Protein AF-A0A7V9B2L5-F1 (afdb_monomer)

Mean predicted aligned error: 8.01 Å

Structure (mmCIF, N/CA/C/O backbone):
data_AF-A0A7V9B2L5-F1
#
_entry.id   AF-A0A7V9B2L5-F1
#
loop_
_atom_site.group_PDB
_atom_site.id
_atom_site.type_symbol
_atom_site.label_atom_id
_atom_site.label_alt_id
_atom_site.label_comp_id
_atom_site.label_asym_id
_atom_site.label_entity_id
_atom_site.label_seq_id
_atom_site.pdbx_PDB_ins_code
_atom_site.Cartn_x
_atom_site.Cartn_y
_atom_site.Cartn_z
_atom_site.occupancy
_atom_site.B_iso_or_equiv
_atom_site.auth_seq_id
_atom_site.auth_comp_id
_atom_site.auth_asym_id
_atom_site.auth_atom_id
_atom_site.pdbx_PDB_model_num
ATOM 1 N N . MET A 1 1 ? 12.570 -8.846 0.129 1.00 51.31 1 MET A N 1
ATOM 2 C CA . MET A 1 1 ? 12.919 -8.149 1.390 1.00 51.31 1 MET A CA 1
ATOM 3 C C . MET A 1 1 ? 14.374 -8.455 1.703 1.00 51.31 1 MET A C 1
ATOM 5 O O . MET A 1 1 ? 14.669 -9.590 2.047 1.00 51.31 1 MET A O 1
ATOM 9 N N . HIS A 1 2 ? 15.283 -7.495 1.530 1.00 56.31 2 HIS A N 1
ATOM 10 C CA . HIS A 1 2 ? 16.699 -7.697 1.846 1.00 56.31 2 HIS A CA 1
ATOM 11 C C . HIS A 1 2 ? 16.961 -7.204 3.270 1.00 56.31 2 HIS A C 1
ATOM 13 O O . HIS A 1 2 ? 16.853 -6.009 3.545 1.00 56.31 2 HIS A O 1
ATOM 19 N N . ARG A 1 3 ? 17.257 -8.122 4.195 1.00 60.06 3 ARG A N 1
ATOM 20 C CA . ARG A 1 3 ? 17.814 -7.756 5.505 1.00 60.06 3 ARG A CA 1
ATOM 21 C C . ARG A 1 3 ? 19.290 -7.382 5.347 1.00 60.06 3 ARG A C 1
ATOM 23 O O . ARG A 1 3 ? 19.961 -7.838 4.420 1.00 60.06 3 ARG A O 1
ATOM 30 N N . LYS A 1 4 ? 19.820 -6.613 6.305 1.00 46.91 4 LYS A N 1
ATOM 31 C CA . LYS A 1 4 ? 21.271 -6.531 6.535 1.00 46.91 4 LYS A CA 1
ATOM 32 C C . LYS A 1 4 ? 21.809 -7.974 6.628 1.00 46.91 4 LYS A C 1
ATOM 34 O O . LYS A 1 4 ? 21.231 -8.774 7.360 1.00 46.91 4 LYS A O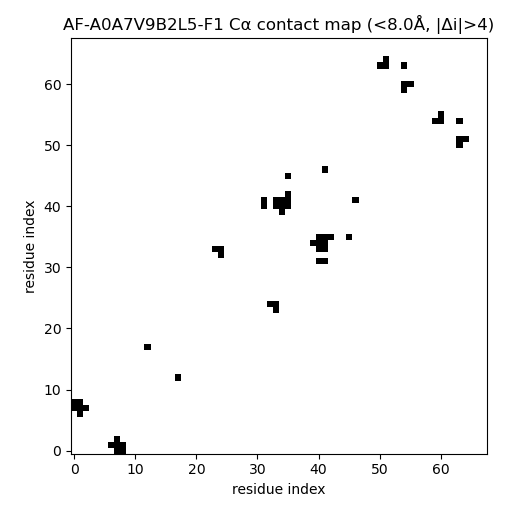 1
ATOM 39 N N . ALA A 1 5 ? 22.848 -8.286 5.847 1.00 52.44 5 ALA A N 1
ATOM 40 C CA . ALA A 1 5 ? 23.395 -9.628 5.573 1.00 52.44 5 ALA A CA 1
ATOM 41 C C . ALA A 1 5 ? 22.672 -10.500 4.517 1.00 52.44 5 ALA A C 1
ATOM 43 O O . ALA A 1 5 ? 22.747 -11.722 4.596 1.00 52.44 5 ALA A O 1
ATOM 44 N N . GLY A 1 6 ? 21.987 -9.914 3.526 1.00 57.09 6 GLY A N 1
ATOM 45 C CA . GLY A 1 6 ? 21.684 -10.582 2.242 1.00 57.09 6 GLY A CA 1
ATOM 46 C C . GLY A 1 6 ? 20.742 -11.794 2.286 1.00 57.09 6 GLY A C 1
ATOM 47 O O . GLY A 1 6 ? 20.479 -12.399 1.254 1.00 57.09 6 GLY A O 1
ATOM 48 N N . LYS A 1 7 ? 20.209 -12.160 3.457 1.00 60.38 7 LYS A N 1
ATOM 49 C CA . LYS A 1 7 ? 19.309 -13.308 3.604 1.00 60.38 7 LYS A CA 1
ATOM 50 C C . LYS A 1 7 ? 17.923 -12.953 3.078 1.00 60.38 7 LYS A C 1
ATOM 52 O O . LYS A 1 7 ? 17.203 -12.158 3.691 1.00 60.38 7 LYS A O 1
ATOM 57 N N . THR A 1 8 ? 17.557 -13.566 1.958 1.00 68.56 8 THR A N 1
ATOM 58 C CA . THR A 1 8 ? 16.192 -13.554 1.432 1.00 68.56 8 THR A CA 1
ATOM 59 C C . THR A 1 8 ? 15.306 -14.378 2.356 1.00 68.56 8 THR A C 1
ATOM 61 O O . THR A 1 8 ? 15.564 -15.554 2.594 1.00 68.56 8 THR A O 1
ATOM 64 N N . VAL A 1 9 ? 14.271 -13.744 2.903 1.00 70.31 9 VAL A N 1
ATOM 65 C CA . VAL A 1 9 ? 13.248 -14.418 3.708 1.00 70.31 9 VAL A CA 1
ATOM 66 C C . VAL A 1 9 ? 11.952 -14.420 2.916 1.00 70.31 9 VAL A C 1
ATOM 68 O O . VAL A 1 9 ? 11.473 -13.357 2.511 1.00 70.31 9 VAL A O 1
ATOM 71 N N . THR A 1 10 ? 11.383 -15.607 2.731 1.00 81.19 10 THR A N 1
ATOM 72 C CA . THR A 1 10 ? 10.037 -15.780 2.185 1.00 81.19 10 THR A CA 1
ATOM 73 C C . THR A 1 10 ? 9.046 -15.720 3.337 1.00 81.19 10 THR A C 1
ATOM 75 O O . THR A 1 10 ? 9.084 -16.551 4.241 1.00 81.19 10 THR A O 1
ATOM 78 N N . ILE A 1 11 ? 8.180 -14.711 3.323 1.00 82.69 11 ILE A N 1
ATOM 79 C CA . ILE A 1 11 ? 7.092 -14.568 4.290 1.00 82.69 11 ILE A CA 1
ATOM 80 C C . ILE A 1 11 ? 5.806 -14.906 3.538 1.00 82.69 11 ILE A C 1
ATOM 82 O O . ILE A 1 11 ? 5.540 -14.255 2.523 1.00 82.69 11 ILE A O 1
ATOM 86 N N . PRO A 1 12 ? 5.020 -15.900 3.983 1.00 86.19 12 PRO A N 1
ATOM 87 C CA . PRO A 1 12 ? 3.759 -16.203 3.332 1.00 86.19 12 PRO A CA 1
ATOM 88 C C . PRO A 1 12 ? 2.823 -14.999 3.457 1.00 86.19 12 PRO A C 1
ATOM 90 O O . PRO A 1 12 ? 2.620 -14.451 4.542 1.00 86.19 12 PRO A O 1
ATOM 93 N N . LEU A 1 13 ? 2.268 -14.575 2.325 1.00 88.44 13 LEU A N 1
ATOM 94 C CA . LEU A 1 13 ? 1.243 -13.543 2.272 1.00 88.44 13 LEU A CA 1
ATOM 95 C C . LEU A 1 13 ? -0.133 -14.195 2.363 1.00 88.44 13 LEU A C 1
ATOM 97 O O . LEU A 1 13 ? -0.376 -15.250 1.780 1.00 88.44 13 LEU A O 1
ATOM 101 N N . ALA A 1 14 ? -1.054 -13.545 3.072 1.00 91.69 14 ALA A N 1
ATOM 102 C CA . ALA A 1 14 ? -2.449 -13.949 3.026 1.00 91.69 14 ALA A CA 1
ATOM 103 C C . ALA A 1 14 ? -2.977 -13.813 1.581 1.00 91.69 14 ALA A C 1
ATOM 105 O O . ALA A 1 14 ? -2.625 -12.855 0.890 1.00 91.69 14 ALA A O 1
ATOM 106 N N . PRO A 1 15 ? -3.889 -14.684 1.116 1.00 91.94 15 PRO A N 1
ATOM 107 C CA . PRO A 1 15 ? -4.403 -14.610 -0.255 1.00 91.94 15 PRO A CA 1
ATOM 108 C C . PRO A 1 15 ? -5.005 -13.246 -0.624 1.00 91.94 15 PRO A C 1
ATOM 110 O O . PRO A 1 15 ? -4.903 -12.805 -1.765 1.00 91.94 15 PRO A O 1
ATOM 113 N N . ARG A 1 16 ? -5.600 -12.536 0.346 1.00 95.38 16 ARG A N 1
ATOM 114 C CA . ARG A 1 16 ? -6.112 -11.173 0.132 1.00 95.38 16 ARG A CA 1
ATOM 115 C C . ARG A 1 16 ? -5.010 -10.164 -0.178 1.00 95.38 16 ARG A C 1
ATOM 117 O O . ARG A 1 16 ? -5.216 -9.305 -1.027 1.00 95.38 16 ARG A O 1
ATOM 124 N N . THR A 1 17 ? -3.870 -10.245 0.506 1.00 91.31 17 THR A N 1
ATOM 125 C CA . THR A 1 17 ? -2.771 -9.302 0.282 1.00 91.31 17 THR A CA 1
ATOM 126 C C . THR A 1 17 ? -2.040 -9.617 -1.014 1.00 91.31 17 THR A C 1
ATOM 128 O O . THR A 1 17 ? -1.707 -8.681 -1.726 1.00 91.31 17 THR A O 1
ATOM 131 N N . ALA A 1 18 ? -1.874 -10.897 -1.364 1.00 90.88 18 ALA A N 1
ATOM 132 C CA . ALA A 1 18 ? -1.330 -11.298 -2.663 1.00 90.88 18 ALA A CA 1
ATOM 133 C C . ALA A 1 18 ? -2.165 -10.725 -3.820 1.00 90.88 18 ALA A C 1
ATOM 135 O O . ALA A 1 18 ? -1.642 -9.956 -4.613 1.00 90.88 18 ALA A O 1
ATOM 136 N N . ARG A 1 19 ? -3.490 -10.939 -3.813 1.00 91.44 19 ARG A N 1
ATOM 137 C CA . ARG A 1 19 ? -4.388 -10.390 -4.847 1.00 91.44 19 ARG A CA 1
ATOM 138 C C . ARG A 1 19 ? -4.341 -8.867 -4.947 1.00 91.44 19 ARG A C 1
ATOM 140 O O . ARG A 1 19 ? -4.397 -8.319 -6.039 1.00 91.44 19 ARG A O 1
ATOM 147 N N . ALA A 1 20 ? -4.266 -8.171 -3.813 1.00 92.12 20 ALA A N 1
ATOM 148 C CA . ALA A 1 20 ? -4.152 -6.715 -3.817 1.00 92.12 20 ALA A CA 1
ATOM 149 C C . ALA A 1 20 ? -2.829 -6.247 -4.442 1.00 92.12 20 ALA A C 1
ATOM 151 O O . ALA A 1 20 ? -2.812 -5.228 -5.128 1.00 92.12 20 ALA A O 1
ATOM 152 N N . LEU A 1 21 ? -1.738 -6.989 -4.225 1.00 90.50 21 LEU A N 1
ATOM 153 C CA . LEU A 1 21 ? -0.462 -6.728 -4.886 1.00 90.50 21 LEU A CA 1
ATOM 154 C C . LEU A 1 21 ? -0.540 -7.037 -6.378 1.00 90.50 21 LEU A C 1
ATOM 156 O O . LEU A 1 21 ? -0.108 -6.199 -7.156 1.00 90.50 21 LEU A O 1
ATOM 160 N N . ASP A 1 22 ? -1.134 -8.162 -6.774 1.00 89.88 22 ASP A N 1
ATOM 161 C CA . ASP A 1 22 ? -1.293 -8.530 -8.186 1.00 89.88 22 ASP A CA 1
ATOM 162 C C . ASP A 1 22 ? -2.066 -7.444 -8.947 1.00 89.88 22 ASP A C 1
ATOM 164 O O . ASP A 1 22 ? -1.626 -6.975 -9.992 1.00 89.88 22 ASP A O 1
ATOM 168 N N . LEU A 1 23 ? -3.165 -6.946 -8.367 1.00 90.31 23 LEU A N 1
ATOM 169 C CA . LEU A 1 23 ? -3.930 -5.825 -8.925 1.00 90.31 23 LEU A CA 1
ATOM 170 C C . LEU A 1 23 ? -3.128 -4.516 -8.958 1.00 90.31 23 LEU A C 1
ATOM 172 O O . LEU A 1 23 ? -3.276 -3.728 -9.889 1.00 90.31 23 LEU A O 1
ATOM 176 N N . ALA A 1 24 ? -2.299 -4.258 -7.944 1.00 88.75 24 ALA A N 1
ATOM 177 C CA . ALA A 1 24 ? -1.480 -3.051 -7.888 1.00 88.75 24 ALA A CA 1
ATOM 178 C C . ALA A 1 24 ? -0.318 -3.083 -8.892 1.00 88.75 24 ALA A C 1
ATOM 180 O O . ALA A 1 24 ? 0.048 -2.032 -9.421 1.00 88.75 24 A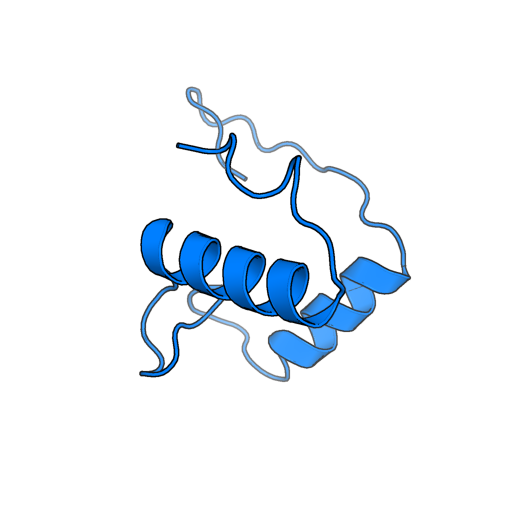LA A O 1
ATOM 181 N N . ILE A 1 25 ? 0.272 -4.259 -9.126 1.00 90.50 25 ILE A N 1
ATOM 182 C CA . ILE A 1 25 ? 1.366 -4.505 -10.074 1.00 90.50 25 ILE A CA 1
ATOM 183 C C . ILE A 1 25 ? 0.829 -4.503 -11.510 1.00 90.50 25 ILE A C 1
ATOM 185 O O . ILE A 1 25 ? 1.437 -3.866 -12.373 1.00 90.50 25 ILE A O 1
ATOM 189 N N . GLY A 1 26 ? -0.320 -5.140 -11.750 1.00 88.62 26 GLY A N 1
ATOM 190 C CA . GLY A 1 26 ? -0.868 -5.343 -13.089 1.00 88.62 26 GLY A CA 1
ATOM 191 C C . GLY A 1 26 ? 0.102 -6.145 -13.959 1.00 88.62 26 GLY A C 1
ATOM 192 O O . GLY A 1 26 ? 0.677 -7.127 -13.505 1.00 88.62 26 GLY A O 1
ATOM 193 N N . GLU A 1 27 ? 0.349 -5.672 -15.179 1.00 87.44 27 GLU A N 1
ATOM 194 C CA . GLU A 1 27 ? 1.262 -6.308 -16.147 1.00 87.44 27 GLU A CA 1
ATOM 195 C C . GLU A 1 27 ? 2.746 -5.929 -15.947 1.00 87.44 27 GLU A C 1
ATOM 197 O O . GLU A 1 27 ? 3.599 -6.239 -16.781 1.00 87.44 27 GLU A O 1
ATOM 202 N N . ARG A 1 28 ? 3.094 -5.198 -14.875 1.00 88.62 28 ARG A N 1
ATOM 203 C CA . ARG A 1 28 ? 4.480 -4.757 -14.659 1.00 88.62 28 ARG A CA 1
ATOM 204 C C . ARG A 1 28 ? 5.367 -5.934 -14.266 1.00 88.62 28 ARG A C 1
ATOM 206 O O . ARG A 1 28 ? 5.202 -6.519 -13.200 1.00 88.62 28 ARG A O 1
ATOM 213 N N . VAL A 1 29 ? 6.373 -6.201 -15.092 1.00 85.31 29 VAL A N 1
ATOM 214 C CA . VAL A 1 29 ? 7.394 -7.231 -14.838 1.00 85.31 29 VAL A CA 1
ATOM 215 C C . VAL A 1 29 ? 8.666 -6.678 -14.191 1.00 85.31 29 VAL A C 1
ATOM 217 O O . VAL A 1 29 ? 9.430 -7.428 -13.589 1.00 85.31 29 VAL A O 1
ATOM 220 N N . GLU A 1 30 ? 8.878 -5.361 -14.257 1.00 83.81 30 GLU A N 1
ATOM 221 C CA . GLU A 1 30 ? 10.072 -4.687 -13.744 1.00 83.81 30 GLU A CA 1
ATOM 222 C C . GLU A 1 30 ? 9.736 -3.390 -12.992 1.00 83.81 30 GLU A C 1
ATOM 224 O O . 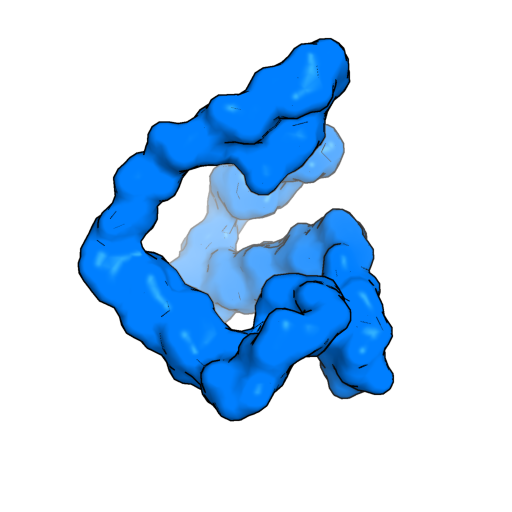GLU A 1 30 ? 8.647 -2.823 -13.110 1.00 83.81 30 GLU A O 1
ATOM 229 N N . GLY A 1 31 ? 10.708 -2.910 -12.212 1.00 87.00 31 GLY A N 1
ATOM 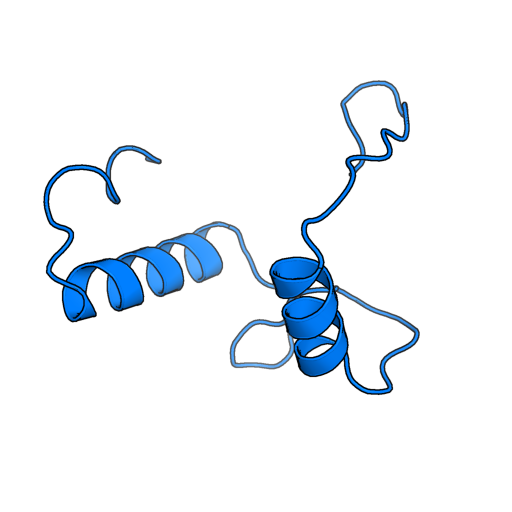230 C CA . GLY A 1 31 ? 10.609 -1.670 -11.447 1.00 87.00 31 GLY A CA 1
ATOM 231 C C . GLY A 1 31 ? 10.115 -1.848 -10.003 1.00 87.00 31 GLY A C 1
ATOM 232 O O . GLY A 1 31 ? 10.027 -2.961 -9.478 1.00 87.00 31 GLY A O 1
ATOM 233 N N . PRO A 1 32 ? 9.861 -0.738 -9.286 1.00 88.00 32 PRO A N 1
ATOM 234 C CA . PRO A 1 32 ? 9.417 -0.788 -7.899 1.00 88.00 32 PRO A CA 1
ATOM 235 C C . PRO A 1 32 ? 8.001 -1.361 -7.761 1.00 88.00 32 PRO A C 1
ATOM 237 O O . PRO A 1 32 ? 7.087 -0.957 -8.472 1.00 88.00 32 PRO A O 1
ATOM 240 N N . LEU A 1 33 ? 7.797 -2.227 -6.761 1.00 88.38 33 LEU A N 1
ATOM 241 C CA . LEU A 1 33 ? 6.479 -2.812 -6.463 1.00 88.38 33 LEU A CA 1
ATOM 242 C C . LEU A 1 33 ? 5.415 -1.753 -6.139 1.00 88.38 33 LEU A C 1
ATOM 244 O O . LEU A 1 33 ? 4.264 -1.885 -6.540 1.00 88.38 33 LEU A O 1
ATOM 248 N N . PHE A 1 34 ? 5.810 -0.698 -5.421 1.00 88.19 34 PHE A N 1
ATOM 249 C CA . PHE A 1 34 ? 4.938 0.418 -5.080 1.00 88.19 34 PHE A CA 1
ATOM 250 C C . PHE A 1 34 ? 5.443 1.701 -5.721 1.00 88.19 34 PHE A C 1
ATOM 252 O O . PHE A 1 34 ? 6.582 2.125 -5.479 1.00 88.19 34 PHE A O 1
ATOM 259 N N . LEU A 1 35 ? 4.557 2.332 -6.480 1.00 88.94 35 LEU A N 1
ATOM 260 C CA . LEU A 1 35 ? 4.790 3.627 -7.093 1.00 88.94 35 LEU A CA 1
ATOM 261 C C . LEU A 1 35 ? 4.107 4.719 -6.268 1.00 88.94 35 LEU A C 1
ATOM 263 O O . LEU A 1 35 ? 3.038 4.520 -5.689 1.00 88.94 35 LEU A O 1
ATOM 267 N N . GLY A 1 36 ? 4.761 5.870 -6.179 1.00 85.81 36 GLY A N 1
ATOM 268 C CA . GLY A 1 36 ? 4.152 7.102 -5.713 1.00 85.81 36 GLY A CA 1
ATOM 269 C C . GLY A 1 36 ? 3.215 7.685 -6.770 1.00 85.81 36 GLY A C 1
ATOM 270 O O . GLY A 1 36 ? 3.099 7.176 -7.881 1.00 85.81 36 GLY A O 1
ATOM 271 N N . LEU A 1 37 ? 2.573 8.802 -6.426 1.00 82.19 37 LEU A N 1
ATOM 272 C CA . LEU A 1 37 ? 1.596 9.472 -7.293 1.00 82.19 37 LEU A CA 1
ATOM 273 C C . LEU A 1 37 ? 2.164 9.860 -8.673 1.00 82.19 37 LEU A C 1
ATOM 275 O O . LEU A 1 37 ? 1.432 9.878 -9.653 1.00 82.19 37 LEU A O 1
ATOM 279 N N . ASN A 1 38 ? 3.467 10.143 -8.736 1.00 84.44 38 ASN A N 1
ATOM 280 C CA . ASN A 1 38 ? 4.160 10.593 -9.945 1.00 84.44 38 ASN A CA 1
ATOM 281 C C . ASN A 1 38 ? 4.773 9.435 -10.757 1.00 84.44 38 ASN A C 1
ATOM 283 O O . ASN A 1 38 ? 5.518 9.683 -11.696 1.00 84.44 38 ASN A O 1
ATOM 287 N N . GLY A 1 39 ? 4.516 8.176 -10.382 1.00 83.31 39 GLY A N 1
ATOM 288 C CA . GLY A 1 39 ? 5.121 7.005 -11.031 1.00 83.31 39 GLY A CA 1
ATOM 289 C C . GLY A 1 39 ? 6.531 6.656 -10.538 1.00 83.31 39 GLY A C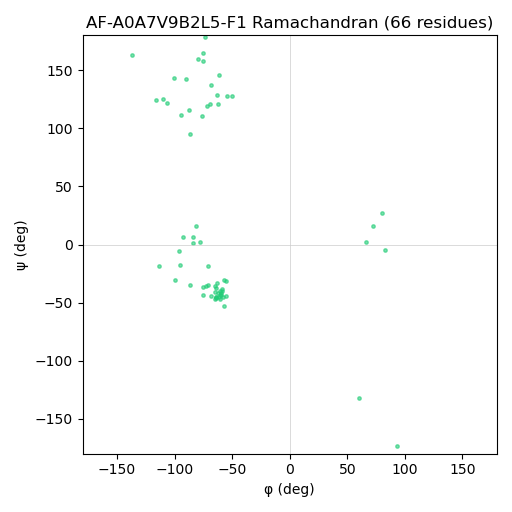 1
ATOM 290 O O . GLY A 1 39 ? 7.061 5.615 -10.912 1.00 83.31 39 GLY A O 1
ATOM 291 N N . ASP A 1 40 ? 7.119 7.465 -9.655 1.00 87.44 40 ASP A N 1
ATOM 292 C CA . ASP A 1 40 ? 8.405 7.171 -9.016 1.00 87.44 40 ASP A CA 1
ATOM 293 C C . ASP A 1 40 ? 8.290 6.102 -7.926 1.00 87.44 40 ASP A C 1
ATOM 295 O O . ASP A 1 40 ? 7.214 5.833 -7.391 1.00 87.44 40 ASP A O 1
ATOM 299 N N . LYS A 1 41 ? 9.423 5.536 -7.501 1.00 90.19 41 LYS A N 1
ATOM 300 C CA . LYS A 1 41 ? 9.475 4.636 -6.341 1.00 90.19 41 LYS A CA 1
ATOM 301 C C . LYS A 1 41 ? 8.866 5.298 -5.100 1.00 90.19 41 LYS A C 1
ATOM 303 O O . LYS A 1 41 ? 9.298 6.368 -4.673 1.00 90.19 41 LYS A O 1
ATOM 308 N N . MET A 1 42 ? 7.920 4.614 -4.459 1.00 92.31 42 MET A N 1
ATOM 309 C CA . MET A 1 42 ? 7.301 5.110 -3.233 1.00 92.31 42 MET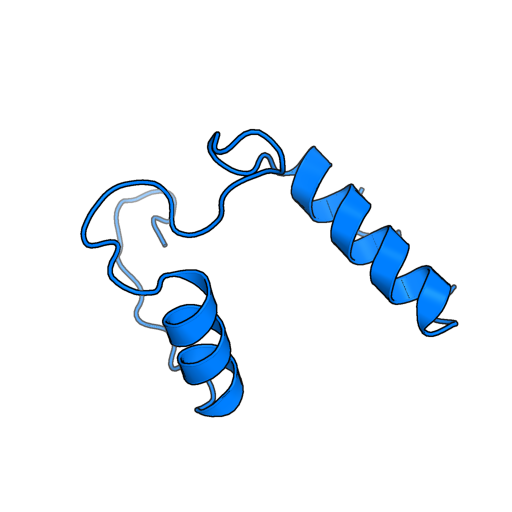 A CA 1
ATOM 310 C C . MET A 1 42 ? 8.331 5.253 -2.102 1.00 92.31 42 MET A C 1
ATOM 312 O O . MET A 1 42 ? 8.968 4.281 -1.687 1.00 92.31 42 MET A O 1
ATOM 316 N N . THR A 1 43 ? 8.476 6.472 -1.579 1.00 91.06 43 THR A N 1
ATOM 317 C CA . THR A 1 43 ? 9.322 6.750 -0.413 1.00 91.06 43 THR A CA 1
ATOM 318 C C . THR A 1 43 ? 8.611 6.375 0.887 1.00 91.06 43 THR A C 1
ATOM 320 O O . THR A 1 43 ? 7.379 6.302 0.947 1.00 91.06 43 THR A O 1
ATOM 323 N N . ARG A 1 44 ? 9.383 6.170 1.963 1.00 87.19 44 ARG A N 1
ATOM 324 C CA . ARG A 1 44 ? 8.839 5.884 3.303 1.00 87.19 44 ARG A CA 1
ATOM 325 C C . ARG A 1 44 ? 7.865 6.973 3.757 1.00 87.19 44 ARG A C 1
ATOM 327 O O . ARG A 1 44 ? 6.785 6.653 4.245 1.00 87.19 44 ARG A O 1
ATOM 334 N N . ASP A 1 45 ? 8.211 8.241 3.552 1.00 90.50 45 ASP A N 1
ATOM 335 C CA . ASP A 1 45 ? 7.381 9.372 3.979 1.00 90.50 45 ASP A CA 1
ATOM 336 C C . ASP A 1 45 ? 6.102 9.508 3.149 1.00 90.50 45 ASP A C 1
ATOM 338 O O . ASP A 1 45 ? 5.043 9.862 3.672 1.00 90.50 45 ASP A O 1
ATOM 342 N N . ALA A 1 46 ? 6.159 9.196 1.851 1.00 89.81 46 ALA A N 1
ATOM 343 C CA . ALA A 1 46 ? 4.964 9.122 1.014 1.00 89.81 46 ALA A CA 1
ATOM 344 C C . ALA A 1 46 ? 4.026 7.999 1.484 1.00 89.81 46 ALA A C 1
ATOM 346 O O . ALA A 1 46 ? 2.829 8.233 1.664 1.00 89.81 46 ALA A O 1
ATOM 347 N N . ALA A 1 47 ? 4.576 6.816 1.769 1.00 90.75 47 ALA A N 1
ATOM 348 C CA . ALA A 1 47 ? 3.815 5.691 2.304 1.00 90.75 47 ALA A CA 1
ATOM 349 C C . ALA A 1 47 ? 3.169 6.031 3.657 1.00 90.75 47 ALA A C 1
ATOM 351 O O . ALA A 1 47 ? 1.968 5.829 3.841 1.00 90.75 47 ALA A O 1
ATOM 352 N N . ALA A 1 48 ? 3.931 6.622 4.582 1.00 90.38 48 ALA A N 1
ATOM 353 C CA . ALA A 1 48 ? 3.431 7.021 5.896 1.00 90.38 48 ALA A CA 1
ATOM 354 C C . ALA A 1 48 ? 2.271 8.024 5.789 1.00 90.38 48 ALA A C 1
ATOM 356 O O . ALA A 1 48 ? 1.270 7.890 6.495 1.00 90.38 48 ALA A O 1
ATOM 357 N N . ARG A 1 49 ? 2.359 9.000 4.875 1.00 90.38 49 ARG A N 1
ATOM 358 C CA . ARG A 1 49 ? 1.267 9.954 4.616 1.00 90.38 49 ARG A CA 1
ATOM 359 C C . ARG A 1 49 ? 0.002 9.267 4.101 1.00 90.38 49 ARG A C 1
ATOM 361 O O . ARG A 1 49 ? -1.087 9.604 4.565 1.00 90.38 49 ARG A O 1
ATOM 368 N N . MET A 1 50 ? 0.126 8.294 3.198 1.00 90.25 50 MET A N 1
ATOM 369 C CA . MET A 1 50 ? -1.028 7.538 2.694 1.00 90.25 50 MET A CA 1
ATOM 370 C C . MET A 1 50 ? -1.700 6.714 3.789 1.00 90.25 50 MET A C 1
ATOM 372 O O . MET A 1 50 ? -2.914 6.808 3.963 1.00 90.25 50 MET A O 1
ATOM 376 N N . VAL A 1 51 ? -0.916 5.979 4.581 1.00 90.19 51 VAL A N 1
ATOM 377 C CA . VAL A 1 51 ? -1.444 5.175 5.693 1.00 90.19 51 VAL A CA 1
ATOM 378 C C . VAL A 1 51 ? -2.159 6.069 6.713 1.00 90.19 51 VAL A C 1
ATOM 380 O O . VAL A 1 51 ? -3.283 5.761 7.104 1.00 90.19 51 VAL A 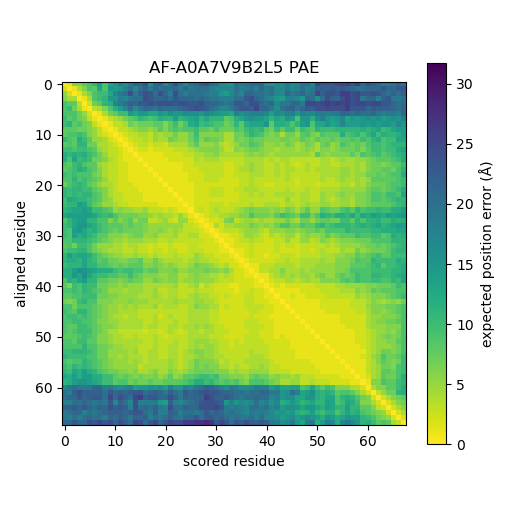O 1
ATOM 383 N N . ARG A 1 52 ? -1.590 7.234 7.060 1.00 90.00 52 ARG A N 1
ATOM 384 C CA . ARG A 1 52 ? -2.243 8.223 7.943 1.00 90.00 52 ARG A CA 1
ATOM 385 C C . ARG A 1 52 ? -3.560 8.746 7.370 1.00 90.00 52 ARG A C 1
ATOM 387 O O . ARG A 1 52 ? -4.522 8.914 8.116 1.00 90.00 52 ARG A O 1
ATOM 394 N N . ARG A 1 53 ? -3.626 9.003 6.059 1.00 90.38 53 ARG A N 1
ATOM 395 C CA . ARG A 1 53 ? -4.856 9.461 5.394 1.00 90.38 53 ARG A CA 1
ATOM 396 C C . ARG A 1 53 ? -5.957 8.400 5.460 1.00 90.38 53 ARG A C 1
ATOM 398 O O . ARG A 1 53 ? -7.087 8.741 5.797 1.00 90.38 53 ARG A O 1
ATOM 405 N N . ILE A 1 54 ? -5.620 7.139 5.185 1.00 92.00 54 ILE A N 1
ATOM 406 C CA . ILE A 1 54 ? -6.559 6.008 5.265 1.00 92.00 54 ILE A CA 1
ATOM 407 C C . ILE A 1 54 ? -7.025 5.804 6.709 1.00 92.00 54 ILE A C 1
ATOM 409 O O . ILE A 1 54 ? -8.222 5.708 6.957 1.00 92.00 54 ILE A O 1
ATOM 413 N N . ALA A 1 55 ? -6.101 5.819 7.670 1.00 91.44 55 ALA A N 1
ATOM 414 C CA . ALA A 1 55 ? -6.426 5.691 9.085 1.00 91.44 55 ALA A CA 1
ATOM 415 C C . ALA A 1 55 ? -7.365 6.805 9.564 1.00 91.44 55 ALA A C 1
ATOM 417 O O . ALA A 1 55 ? -8.352 6.518 10.236 1.00 91.44 55 ALA A O 1
ATOM 418 N N . LYS A 1 56 ? -7.124 8.060 9.157 1.00 89.94 56 LYS A N 1
ATOM 419 C CA . LYS A 1 56 ? -8.016 9.184 9.474 1.00 89.94 56 LYS A CA 1
ATOM 420 C C . LYS A 1 56 ? -9.414 8.983 8.887 1.00 89.94 56 LYS A C 1
ATOM 422 O O . LYS A 1 56 ? -10.390 9.202 9.595 1.00 89.94 56 LYS A O 1
ATOM 427 N N . ALA A 1 57 ? -9.510 8.558 7.626 1.00 91.31 57 ALA A N 1
ATOM 428 C CA . ALA A 1 57 ? -10.794 8.269 6.984 1.00 91.31 57 ALA A CA 1
ATOM 429 C C . ALA A 1 57 ? -11.546 7.115 7.671 1.00 91.31 57 ALA A C 1
ATOM 431 O O . ALA A 1 57 ? -12.768 7.144 7.753 1.00 91.31 57 ALA A O 1
ATOM 432 N N . ALA A 1 58 ? -10.816 6.139 8.212 1.00 92.31 58 ALA A N 1
ATOM 433 C CA . ALA A 1 58 ? -11.361 5.021 8.976 1.00 92.31 58 ALA A CA 1
ATOM 434 C C . ALA A 1 58 ? -11.609 5.337 10.468 1.00 92.31 58 ALA A C 1
ATOM 436 O O . ALA A 1 58 ? -12.012 4.449 11.213 1.00 92.31 58 ALA A O 1
ATOM 437 N N . GLY A 1 59 ? -11.339 6.564 10.935 1.00 91.56 59 GLY A N 1
ATOM 438 C CA . GLY A 1 59 ? -11.498 6.948 12.345 1.00 91.56 59 GLY A CA 1
ATOM 439 C C . GLY A 1 59 ? -10.447 6.362 13.305 1.00 91.56 59 GLY A C 1
ATOM 440 O O . GLY A 1 59 ? -10.636 6.389 14.519 1.00 91.56 59 GLY A O 1
ATOM 441 N N . ILE A 1 60 ? -9.325 5.846 12.795 1.00 86.75 60 ILE A N 1
ATOM 442 C CA . ILE A 1 60 ? -8.247 5.232 13.584 1.00 86.75 60 ILE A CA 1
ATOM 443 C C . ILE A 1 60 ? -7.279 6.328 14.054 1.00 86.75 60 ILE A C 1
ATOM 445 O O . ILE A 1 60 ? -6.375 6.738 13.325 1.00 86.75 60 ILE A O 1
ATOM 449 N N . THR A 1 61 ? -7.475 6.824 15.278 1.00 71.31 61 THR A N 1
ATOM 450 C CA . THR A 1 61 ? -6.787 8.027 15.792 1.00 71.31 61 THR A CA 1
ATOM 451 C C . THR A 1 61 ? -5.587 7.758 16.704 1.00 71.31 61 THR A C 1
ATOM 453 O O . THR A 1 61 ? -4.654 8.558 16.702 1.00 71.31 61 THR A O 1
ATOM 456 N N . ARG A 1 62 ? -5.560 6.658 17.472 1.00 59.59 62 ARG A N 1
ATOM 457 C CA . ARG A 1 62 ? -4.544 6.463 18.532 1.00 59.59 62 ARG A CA 1
ATOM 458 C C . ARG A 1 62 ? -3.224 5.832 18.087 1.00 59.59 62 ARG A C 1
ATOM 460 O O . ARG A 1 62 ? -2.181 6.216 18.605 1.00 59.59 62 ARG A O 1
ATOM 467 N N . ASP A 1 63 ? -3.246 4.903 17.130 1.00 60.66 63 ASP A N 1
ATOM 468 C CA . ASP A 1 63 ? -2.107 3.981 16.944 1.00 60.66 63 ASP A CA 1
ATOM 469 C C . ASP A 1 63 ? -1.356 4.163 15.618 1.00 60.66 63 ASP A C 1
ATOM 471 O O . ASP A 1 63 ? -0.192 3.785 15.489 1.00 60.66 63 ASP A O 1
ATOM 475 N N . CYS A 1 64 ? -1.973 4.815 14.630 1.00 57.00 64 CYS A N 1
ATOM 476 C CA . CYS A 1 64 ? -1.381 4.958 13.299 1.00 57.00 64 CYS A CA 1
ATOM 477 C C . CYS A 1 64 ? -0.168 5.917 13.259 1.00 57.00 64 CYS A C 1
ATOM 479 O O . CYS A 1 64 ? 0.627 5.886 12.317 1.00 57.00 64 CYS A O 1
ATOM 481 N N . CYS A 1 65 ? -0.011 6.777 14.271 1.00 52.38 65 CYS A N 1
ATOM 482 C CA . CYS A 1 65 ? 1.021 7.817 14.306 1.00 52.38 65 CYS A CA 1
ATOM 483 C C . CYS A 1 65 ? 2.299 7.440 15.072 1.00 52.38 65 CYS A C 1
ATOM 485 O O . CYS A 1 65 ? 3.258 8.204 15.001 1.00 52.38 65 CYS A O 1
ATOM 487 N N . ARG A 1 66 ? 2.378 6.282 15.749 1.00 58.22 66 ARG A N 1
ATOM 488 C CA . ARG A 1 66 ? 3.581 5.898 16.526 1.00 58.22 66 ARG A CA 1
ATOM 489 C C . ARG A 1 66 ? 4.749 5.373 15.665 1.00 58.22 66 ARG A C 1
ATOM 491 O O . ARG A 1 66 ? 5.794 5.033 16.192 1.00 58.22 66 ARG A O 1
ATOM 498 N N . PHE A 1 67 ? 4.607 5.350 14.338 1.00 53.56 67 PHE A N 1
ATOM 499 C CA . PHE A 1 67 ? 5.663 4.948 13.392 1.00 53.56 67 PHE A CA 1
ATOM 500 C C . PHE A 1 67 ? 6.692 6.054 13.057 1.00 53.56 67 PHE A C 1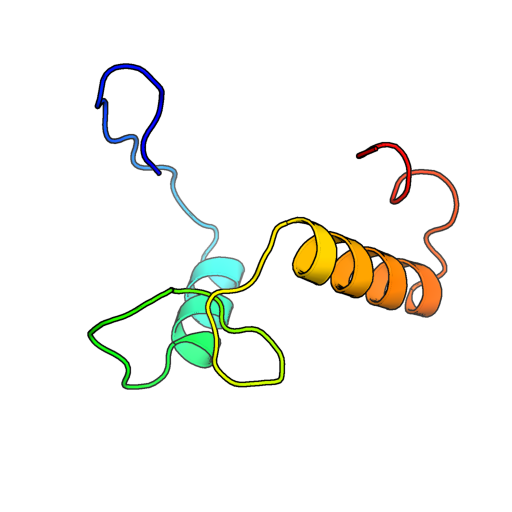
ATOM 502 O O . PHE A 1 67 ? 7.391 5.939 12.045 1.00 53.56 67 PHE A O 1
ATOM 509 N N . GLY A 1 68 ? 6.745 7.130 13.854 1.00 45.47 68 GLY A N 1
ATOM 510 C CA . GLY A 1 68 ? 7.725 8.217 13.732 1.00 45.47 68 GLY 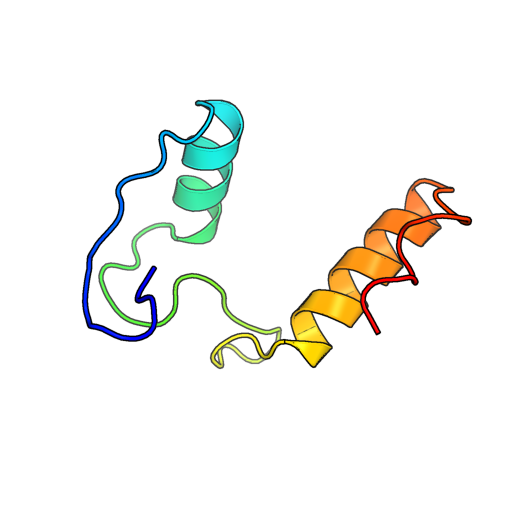A CA 1
ATOM 511 C C . GLY A 1 68 ? 9.093 7.783 14.220 1.00 45.47 68 GLY A C 1
ATOM 512 O O . GLY A 1 68 ? 9.183 7.513 15.434 1.00 45.47 68 GLY A O 1
#

Foldseek 3Di:
DQDVPRDDDDDDDDPVVVVVLCVQCPPPPDDASDAAPVRHHDDPVSVLVVQVVVCVVVVNPDDSPPPD

Solvent-accessible surface area (backbone atoms only — not comparable to full-atom values): 4499 Å² total; per-residue (Å²): 108,80,47,95,84,74,54,77,66,90,74,90,68,56,72,70,57,49,52,53,47,49,67,66,44,59,92,59,88,73,80,66,83,51,59,36,98,84,69,44,70,50,45,72,69,58,50,52,51,51,53,47,52,52,30,55,76,70,68,48,78,85,69,73,70,74,85,115

pLDDT: mean 81.19, std 14.23, range [45.47, 95.38]

Sequence (68 aa):
MHRKAGKTVTIPLAPRTARALDLAIGERVEGPLFLGLNGDKMTRDAAARMVRRIAKAAGITRDCCRFG

Radius of gyration: 14.56 Å; Cα contacts (8 Å, |Δi|>4): 29; chains: 1; bounding box: 35×27×35 Å

Secondary structure (DSSP, 8-state):
-B-TT--B---PPPHHHHHHHHHHHTT--SS-SSB-TTSSBPPHHHHHHHHHHHHHHTT--SSTTTT-